Protein AF-A0AA96TD06-F1 (afdb_monomer)

Structure (mmCIF, N/CA/C/O backbone):
data_AF-A0AA96TD06-F1
#
_entry.id   AF-A0AA96TD06-F1
#
loop_
_atom_site.group_PDB
_atom_site.id
_atom_site.type_symbol
_atom_site.label_atom_id
_atom_site.label_alt_id
_atom_site.label_comp_id
_atom_site.label_asym_id
_atom_site.label_entity_id
_atom_site.label_seq_id
_atom_site.pdbx_PDB_ins_code
_atom_site.Cartn_x
_atom_site.Cartn_y
_atom_site.Cartn_z
_atom_site.occupancy
_atom_site.B_iso_or_equiv
_atom_site.auth_seq_id
_atom_site.auth_comp_id
_atom_site.auth_asym_id
_atom_site.auth_atom_id
_atom_site.pdbx_PDB_model_num
ATOM 1 N N . MET A 1 1 ? 13.081 13.514 3.507 1.00 51.91 1 MET A N 1
ATOM 2 C CA . MET A 1 1 ? 11.650 13.630 3.183 1.00 51.91 1 MET A CA 1
ATOM 3 C C . MET A 1 1 ? 11.183 15.013 3.572 1.00 51.91 1 MET A C 1
ATOM 5 O O . MET A 1 1 ? 11.221 15.357 4.748 1.00 51.91 1 MET A O 1
ATOM 9 N N . THR A 1 2 ? 10.809 15.825 2.591 1.00 60.75 2 THR A N 1
ATOM 10 C CA . THR A 1 2 ? 9.948 16.988 2.837 1.00 60.75 2 THR A CA 1
ATOM 11 C C . THR A 1 2 ? 8.539 16.473 3.170 1.00 60.75 2 THR A C 1
ATOM 13 O O . THR A 1 2 ? 8.211 15.335 2.828 1.00 60.75 2 THR A O 1
ATOM 16 N N . GLY A 1 3 ? 7.694 17.267 3.839 1.00 67.38 3 GLY A N 1
ATOM 17 C CA . GLY A 1 3 ? 6.306 16.858 4.131 1.00 67.38 3 GLY A CA 1
ATOM 18 C C . GLY A 1 3 ? 5.507 16.470 2.875 1.00 67.38 3 GLY A C 1
ATOM 19 O O . GLY A 1 3 ? 4.632 15.612 2.938 1.00 67.38 3 GLY A O 1
ATOM 20 N N . ASP A 1 4 ? 5.888 17.032 1.728 1.00 85.69 4 ASP A N 1
ATOM 21 C CA . ASP A 1 4 ? 5.327 16.742 0.409 1.00 85.69 4 ASP A CA 1
ATOM 22 C C . ASP A 1 4 ? 5.629 15.306 -0.075 1.00 85.69 4 ASP A C 1
ATOM 24 O O . ASP A 1 4 ? 4.739 14.597 -0.542 1.00 85.69 4 ASP A O 1
ATOM 28 N N . GLU A 1 5 ? 6.854 14.801 0.125 1.00 87.62 5 GLU A N 1
ATOM 29 C CA . GLU A 1 5 ? 7.222 13.431 -0.271 1.00 87.62 5 GLU A CA 1
ATOM 30 C C . GLU A 1 5 ? 6.500 12.369 0.575 1.00 87.62 5 GLU A C 1
ATOM 32 O O . GLU A 1 5 ? 6.024 11.365 0.046 1.00 87.62 5 GLU A O 1
ATOM 37 N N . ALA A 1 6 ? 6.381 12.596 1.888 1.00 88.38 6 ALA A N 1
ATOM 38 C CA . ALA A 1 6 ? 5.691 11.667 2.782 1.00 88.38 6 ALA A CA 1
ATOM 39 C C . ALA A 1 6 ? 4.202 11.533 2.417 1.00 88.38 6 ALA A C 1
ATOM 41 O O . ALA A 1 6 ? 3.681 10.419 2.352 1.00 88.38 6 ALA A O 1
ATOM 42 N N . ALA A 1 7 ? 3.534 12.650 2.108 1.00 92.50 7 ALA A N 1
ATOM 43 C CA . ALA A 1 7 ? 2.143 12.647 1.663 1.00 92.50 7 ALA A CA 1
ATOM 44 C C . ALA A 1 7 ? 1.959 11.883 0.339 1.00 92.50 7 ALA A C 1
ATOM 46 O O . ALA A 1 7 ? 1.024 11.086 0.213 1.00 92.50 7 ALA A O 1
ATOM 47 N N . ARG A 1 8 ? 2.880 12.055 -0.623 1.00 95.25 8 ARG A N 1
ATOM 48 C CA . ARG A 1 8 ? 2.886 11.291 -1.883 1.00 95.25 8 ARG A CA 1
ATOM 49 C C . ARG A 1 8 ? 3.023 9.787 -1.626 1.00 95.25 8 ARG A C 1
ATOM 51 O O . ARG A 1 8 ? 2.250 9.005 -2.175 1.00 95.25 8 ARG A O 1
ATOM 58 N N . ILE A 1 9 ? 3.942 9.376 -0.748 1.00 94.81 9 ILE A N 1
ATOM 59 C CA . ILE A 1 9 ? 4.152 7.961 -0.395 1.00 94.81 9 ILE A CA 1
ATOM 60 C C . ILE A 1 9 ? 2.901 7.348 0.242 1.00 94.81 9 ILE A C 1
ATOM 62 O O . ILE A 1 9 ? 2.466 6.281 -0.188 1.00 94.81 9 ILE A O 1
AT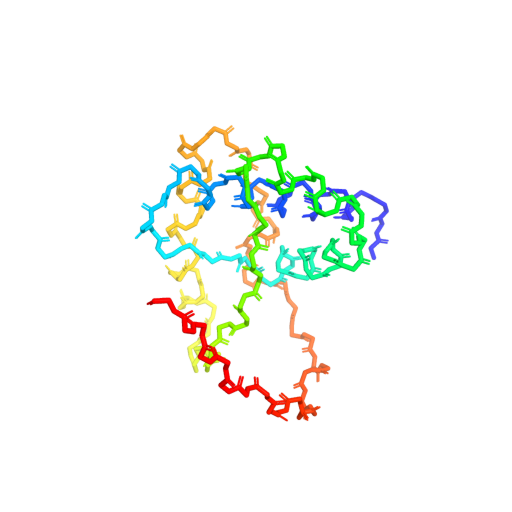OM 66 N N . VAL A 1 10 ? 2.294 8.022 1.225 1.00 94.44 10 VAL A N 1
ATOM 67 C CA . VAL A 1 10 ? 1.066 7.536 1.881 1.00 94.44 10 VAL A CA 1
ATOM 68 C C . VAL A 1 10 ? -0.080 7.419 0.877 1.00 94.44 10 VAL A C 1
ATOM 70 O O . VAL A 1 10 ? -0.781 6.408 0.860 1.00 94.44 10 VAL A O 1
ATOM 73 N N . THR A 1 11 ? -0.230 8.409 -0.006 1.00 96.25 11 THR A N 1
ATOM 74 C CA . THR A 1 11 ? -1.251 8.395 -1.065 1.00 96.25 11 THR A CA 1
ATOM 75 C C . THR A 1 11 ? -1.092 7.174 -1.969 1.00 96.25 11 THR A C 1
ATOM 77 O O . THR A 1 11 ? -2.055 6.443 -2.202 1.00 96.25 11 THR A O 1
ATOM 80 N N . GLN A 1 12 ? 0.131 6.903 -2.433 1.00 97.19 12 GLN A N 1
ATOM 81 C CA . GLN A 1 12 ? 0.405 5.748 -3.287 1.00 97.19 12 GLN A CA 1
ATOM 82 C C . GLN A 1 12 ? 0.237 4.412 -2.539 1.00 97.19 12 GLN A C 1
ATOM 84 O O . GLN A 1 12 ? -0.244 3.451 -3.135 1.00 97.19 12 GLN A O 1
ATOM 89 N N . ALA A 1 13 ? 0.563 4.341 -1.242 1.00 96.50 13 ALA A N 1
ATOM 90 C CA . ALA A 1 13 ? 0.375 3.136 -0.426 1.00 96.50 13 ALA A CA 1
ATOM 91 C C . ALA A 1 13 ? -1.106 2.789 -0.237 1.00 96.50 13 ALA A C 1
ATOM 93 O O . ALA A 1 13 ? -1.509 1.645 -0.440 1.00 96.50 13 ALA A O 1
ATOM 94 N N . VAL A 1 14 ? -1.939 3.780 0.082 1.00 96.38 14 VAL A N 1
ATOM 95 C CA . VAL A 1 14 ? -3.385 3.577 0.222 1.00 96.38 14 VAL A CA 1
ATOM 96 C C . VAL A 1 14 ? -4.026 3.189 -1.117 1.00 96.38 14 VAL A C 1
ATOM 98 O O . VAL A 1 14 ? -4.837 2.261 -1.157 1.00 96.38 14 VAL A O 1
ATOM 101 N N . ALA A 1 15 ? -3.627 3.835 -2.219 1.00 97.19 15 ALA A N 1
ATOM 102 C CA . ALA A 1 15 ? -4.092 3.482 -3.562 1.00 97.19 15 ALA A CA 1
ATOM 103 C C . ALA A 1 15 ? -3.691 2.050 -3.955 1.00 97.19 15 ALA A C 1
ATOM 105 O O . ALA A 1 15 ? -4.508 1.298 -4.494 1.00 97.19 15 ALA A O 1
ATOM 106 N N . PHE A 1 16 ? -2.462 1.639 -3.633 1.00 97.00 16 PHE A N 1
ATOM 107 C CA . PHE A 1 16 ? -2.000 0.268 -3.831 1.00 97.00 16 PHE A CA 1
ATOM 108 C C . PHE A 1 16 ? -2.866 -0.738 -3.058 1.00 97.00 16 PHE A C 1
ATOM 110 O O . PHE A 1 16 ? -3.367 -1.688 -3.656 1.00 97.00 16 PHE A O 1
ATOM 117 N N . LEU A 1 17 ? -3.123 -0.503 -1.766 1.00 96.44 17 LEU A N 1
ATOM 118 C CA . LEU A 1 17 ? -3.934 -1.410 -0.944 1.00 96.44 17 LEU A CA 1
ATOM 119 C C . LEU A 1 17 ? -5.366 -1.540 -1.458 1.00 96.44 17 LEU A C 1
ATOM 121 O O . LEU A 1 17 ? -5.882 -2.652 -1.564 1.00 96.44 17 LEU A O 1
ATOM 125 N N . LYS A 1 18 ? -5.990 -0.422 -1.841 1.00 96.62 18 LYS A N 1
ATOM 126 C CA . LYS A 1 18 ? -7.321 -0.441 -2.455 1.00 96.62 18 LYS A CA 1
ATOM 127 C C . LYS A 1 18 ? -7.322 -1.223 -3.770 1.00 96.62 18 LYS A C 1
ATOM 129 O O . LYS A 1 18 ? -8.239 -1.997 -4.016 1.00 96.62 18 LYS A O 1
ATOM 134 N N . THR A 1 19 ? -6.274 -1.078 -4.578 1.00 96.00 19 THR A N 1
ATOM 135 C CA . THR A 1 19 ? -6.120 -1.831 -5.830 1.00 96.00 19 THR A CA 1
ATOM 136 C C . THR A 1 19 ? -5.995 -3.335 -5.566 1.00 96.00 19 THR A C 1
ATOM 138 O O . THR A 1 19 ? -6.639 -4.122 -6.249 1.00 96.00 19 THR A O 1
ATOM 141 N N . CYS A 1 20 ? -5.241 -3.762 -4.551 1.00 94.38 20 CYS A N 1
ATOM 142 C CA . CYS A 1 20 ? -5.170 -5.179 -4.175 1.00 94.38 20 CYS A CA 1
ATOM 143 C C . CYS A 1 20 ? -6.538 -5.756 -3.784 1.00 94.38 20 CYS A C 1
ATOM 145 O O . CYS A 1 20 ? -6.838 -6.899 -4.119 1.00 94.38 20 CYS A O 1
ATOM 147 N N . VAL A 1 21 ? -7.369 -4.962 -3.104 1.00 94.31 21 VAL A N 1
ATOM 148 C CA . VAL A 1 21 ? -8.739 -5.347 -2.728 1.00 94.31 21 VAL A CA 1
ATOM 149 C C . VAL A 1 21 ? -9.655 -5.438 -3.950 1.00 94.31 21 VAL A C 1
ATOM 151 O O . VAL A 1 21 ? -10.441 -6.375 -4.053 1.00 94.31 21 VAL A O 1
ATOM 154 N N . ASP A 1 22 ? -9.542 -4.496 -4.888 1.00 92.25 22 ASP A N 1
ATOM 155 C CA . ASP A 1 22 ? -10.399 -4.435 -6.081 1.00 92.25 22 ASP A CA 1
ATOM 156 C C . ASP A 1 22 ? -10.078 -5.508 -7.126 1.00 92.25 22 ASP A C 1
ATOM 158 O O . ASP A 1 22 ? -10.917 -5.833 -7.966 1.00 92.25 22 ASP A O 1
ATOM 162 N N . HIS A 1 23 ? -8.869 -6.066 -7.077 1.00 89.38 23 HIS A N 1
ATOM 163 C CA . HIS A 1 23 ? -8.371 -7.041 -8.044 1.00 89.38 23 HIS A CA 1
ATOM 164 C C . HIS A 1 23 ? -7.978 -8.364 -7.364 1.00 89.38 23 HIS A C 1
ATOM 166 O O . HIS A 1 23 ? -6.819 -8.788 -7.471 1.00 89.38 23 HIS A O 1
ATOM 172 N N . PRO A 1 24 ? -8.916 -9.050 -6.674 1.00 85.94 24 PRO A N 1
ATOM 173 C CA . PRO A 1 24 ? -8.608 -10.290 -5.975 1.00 85.94 24 PRO A CA 1
ATOM 174 C C . PRO A 1 24 ? -8.114 -11.350 -6.970 1.00 85.94 24 PRO A C 1
ATOM 176 O O . PRO A 1 24 ? -8.718 -11.578 -8.018 1.00 85.94 24 PRO A O 1
ATOM 179 N N . GLY A 1 25 ? -6.988 -11.992 -6.653 1.00 79.94 25 GLY A N 1
ATOM 180 C CA . GLY A 1 25 ? -6.354 -13.009 -7.502 1.00 79.94 25 GLY A CA 1
ATOM 181 C C . GLY A 1 25 ? -5.250 -12.490 -8.430 1.00 79.94 25 GLY A C 1
ATOM 182 O O . GLY A 1 25 ? -4.535 -13.300 -9.020 1.00 79.94 25 GLY A O 1
ATOM 183 N N . GLN A 1 26 ? -5.046 -11.172 -8.535 1.00 84.12 26 GLN A N 1
ATOM 184 C CA . GLN A 1 26 ? -3.840 -10.635 -9.167 1.00 84.12 26 GLN A CA 1
ATOM 185 C C . GLN A 1 26 ? -2.683 -10.595 -8.165 1.00 84.12 26 GLN A C 1
ATOM 187 O O . GLN A 1 26 ? -2.828 -10.123 -7.040 1.00 84.12 26 GLN A O 1
ATOM 192 N N . HIS A 1 27 ? -1.505 -11.059 -8.586 1.00 81.62 27 HIS A N 1
ATOM 193 C CA . HIS A 1 27 ? -0.287 -10.942 -7.787 1.00 81.62 27 HIS A CA 1
AT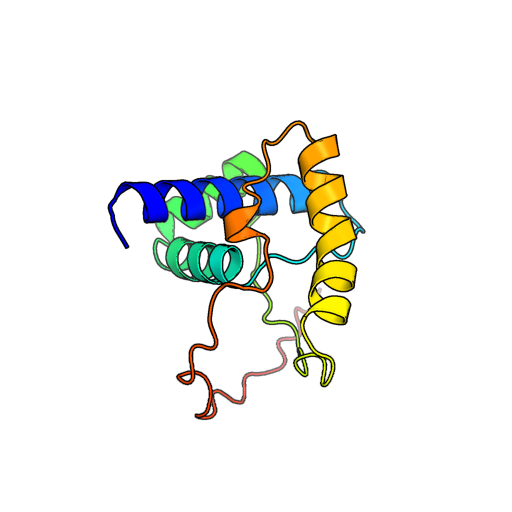OM 194 C C . HIS A 1 27 ? 0.310 -9.540 -7.969 1.00 81.62 27 HIS A C 1
ATOM 196 O O . HIS A 1 27 ? 1.165 -9.315 -8.829 1.00 81.62 27 HIS A O 1
ATOM 202 N N . LEU A 1 28 ? -0.210 -8.584 -7.198 1.00 88.62 28 LEU A N 1
ATOM 203 C CA . LEU A 1 28 ? 0.229 -7.191 -7.208 1.00 88.62 28 LEU A CA 1
ATOM 204 C C . LEU A 1 28 ? 1.275 -6.943 -6.128 1.00 88.62 28 LEU A C 1
ATOM 206 O O . LEU A 1 28 ? 1.258 -7.544 -5.057 1.00 88.62 28 LEU A O 1
ATOM 210 N N . ARG A 1 29 ? 2.200 -6.034 -6.424 1.00 89.06 29 ARG A N 1
ATOM 211 C CA . ARG A 1 29 ? 3.351 -5.736 -5.573 1.00 89.06 29 ARG A CA 1
ATOM 212 C C . ARG A 1 29 ? 3.657 -4.244 -5.543 1.00 89.06 29 ARG A C 1
AT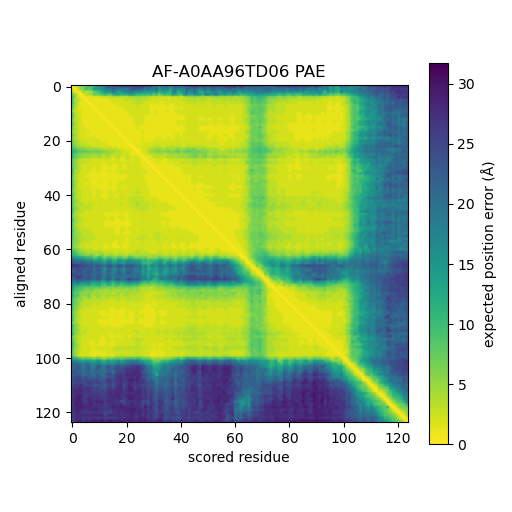OM 214 O O . ARG A 1 29 ? 3.655 -3.629 -6.615 1.00 89.06 29 ARG A O 1
ATOM 221 N N . PRO A 1 30 ? 3.965 -3.669 -4.373 1.00 91.12 30 PRO A N 1
ATOM 222 C CA . PRO A 1 30 ? 4.338 -2.268 -4.275 1.00 91.12 30 PRO A CA 1
ATOM 223 C C . PRO A 1 30 ? 5.776 -2.043 -4.761 1.00 91.12 30 PRO A C 1
ATOM 225 O O . PRO A 1 30 ? 6.612 -2.951 -4.746 1.00 91.12 30 PRO A O 1
ATOM 228 N N . SER A 1 31 ? 6.091 -0.809 -5.156 1.00 89.50 31 SER A N 1
ATOM 229 C CA . SER A 1 31 ? 7.486 -0.372 -5.249 1.00 89.50 31 SER A CA 1
ATOM 230 C C . SER A 1 31 ? 8.108 -0.259 -3.852 1.00 89.50 31 SER A C 1
ATOM 232 O O . SER A 1 31 ? 7.401 -0.198 -2.846 1.00 89.50 31 SER A O 1
ATOM 234 N N . ARG A 1 32 ? 9.438 -0.140 -3.769 1.00 85.88 32 ARG A N 1
ATOM 235 C CA . ARG A 1 32 ? 10.142 -0.022 -2.483 1.00 85.88 32 ARG A CA 1
ATOM 236 C C . ARG A 1 32 ? 9.654 1.151 -1.624 1.00 85.88 32 ARG A C 1
ATOM 238 O O . ARG A 1 32 ? 9.412 0.972 -0.436 1.00 85.88 32 ARG A O 1
ATOM 245 N N . LYS A 1 33 ? 9.542 2.359 -2.191 1.00 89.50 33 LYS A N 1
ATOM 246 C CA . LYS A 1 33 ? 9.105 3.546 -1.429 1.00 89.50 33 LYS A CA 1
ATOM 247 C C . LYS A 1 33 ? 7.667 3.386 -0.926 1.00 89.50 33 LYS A C 1
ATOM 249 O O . LYS A 1 33 ? 7.378 3.753 0.209 1.00 89.50 33 LYS A O 1
ATOM 254 N N . VAL A 1 34 ? 6.790 2.819 -1.753 1.00 92.62 34 VAL A N 1
ATOM 255 C CA . VAL A 1 34 ? 5.383 2.579 -1.406 1.00 92.62 34 VAL A CA 1
ATOM 256 C C . VAL A 1 34 ? 5.262 1.508 -0.322 1.00 92.62 34 VAL A C 1
ATOM 258 O O . VAL A 1 34 ? 4.511 1.691 0.632 1.00 92.62 34 VAL A O 1
ATOM 261 N N . ASP A 1 35 ? 6.058 0.443 -0.414 1.00 91.31 35 ASP A N 1
ATOM 262 C CA . ASP A 1 35 ? 6.134 -0.610 0.598 1.00 91.31 35 ASP A CA 1
ATOM 263 C C . ASP A 1 35 ? 6.603 -0.064 1.951 1.00 91.31 35 ASP A C 1
ATOM 265 O O . ASP A 1 35 ? 5.987 -0.347 2.972 1.00 91.31 35 ASP A O 1
ATOM 269 N N . LEU A 1 36 ? 7.627 0.799 1.974 1.00 89.25 36 LEU A N 1
ATOM 270 C CA . LEU A 1 36 ? 8.059 1.484 3.201 1.00 89.25 36 LEU A CA 1
ATOM 271 C C . LEU A 1 36 ? 6.943 2.353 3.803 1.00 89.25 36 LEU A C 1
ATOM 273 O O . LEU A 1 36 ? 6.776 2.389 5.021 1.00 89.25 36 LEU A O 1
ATOM 277 N N . GLY A 1 37 ? 6.161 3.025 2.955 1.00 91.56 37 GLY A N 1
ATOM 278 C CA . GLY A 1 37 ? 4.967 3.754 3.380 1.00 91.56 37 GLY A CA 1
ATOM 279 C C . GLY A 1 37 ? 3.930 2.845 4.033 1.00 91.56 37 GLY A C 1
ATOM 280 O O . GLY A 1 37 ? 3.404 3.173 5.095 1.00 91.56 37 GLY A O 1
ATOM 281 N N . TRP A 1 38 ? 3.677 1.678 3.439 1.00 94.88 38 TRP A N 1
ATOM 282 C CA . TRP A 1 38 ? 2.753 0.692 3.994 1.00 94.88 38 TRP A CA 1
ATOM 283 C C . TRP A 1 38 ? 3.258 0.115 5.323 1.00 94.88 38 TRP A C 1
ATOM 285 O O . TRP A 1 38 ? 2.498 0.084 6.290 1.00 94.88 38 TRP A O 1
ATOM 295 N N . HIS A 1 39 ? 4.546 -0.226 5.428 1.00 93.38 39 HIS A N 1
ATOM 296 C CA . HIS A 1 39 ? 5.165 -0.648 6.689 1.00 93.38 39 HIS A CA 1
ATOM 297 C C . HIS A 1 39 ? 4.945 0.388 7.793 1.00 93.38 39 HIS A C 1
ATOM 299 O O . HIS A 1 39 ? 4.505 0.049 8.890 1.00 93.38 39 HIS A O 1
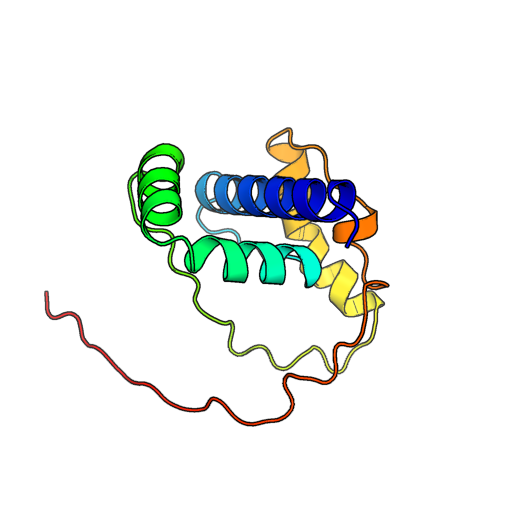ATOM 305 N N . GLN A 1 40 ? 5.201 1.665 7.497 1.00 93.75 40 GLN A N 1
ATOM 306 C CA . GLN A 1 40 ? 4.993 2.735 8.467 1.00 93.75 40 GLN A CA 1
ATOM 307 C C . GLN A 1 40 ? 3.511 2.923 8.817 1.00 93.75 40 GLN A C 1
ATOM 309 O O . GLN A 1 40 ? 3.192 3.259 9.958 1.00 93.75 40 GLN A O 1
ATOM 314 N N . PHE A 1 41 ? 2.602 2.700 7.864 1.00 94.88 41 PHE A N 1
ATOM 315 C CA . PHE A 1 41 ? 1.167 2.799 8.106 1.00 94.88 41 PHE A CA 1
ATOM 316 C C . PHE A 1 41 ? 0.666 1.696 9.047 1.00 94.88 41 PHE A C 1
ATOM 318 O O . PHE A 1 41 ? -0.065 2.005 9.983 1.00 94.88 41 PHE A O 1
ATOM 325 N N . ILE A 1 42 ? 1.135 0.453 8.886 1.00 95.25 42 ILE A N 1
ATOM 326 C CA . ILE A 1 42 ? 0.786 -0.680 9.767 1.00 95.25 42 ILE A CA 1
ATOM 327 C C . ILE A 1 42 ? 1.110 -0.382 11.239 1.00 95.25 42 ILE A C 1
ATOM 329 O O . ILE A 1 42 ? 0.376 -0.808 12.129 1.00 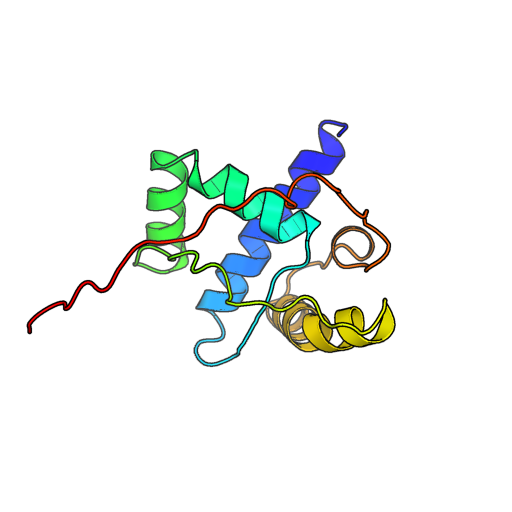95.25 42 ILE A O 1
ATOM 333 N N . LEU A 1 43 ? 2.182 0.374 11.508 1.00 95.25 43 LEU A N 1
ATOM 334 C CA . LEU A 1 43 ? 2.579 0.747 12.870 1.00 95.25 43 LEU A CA 1
ATOM 335 C C . LEU A 1 43 ? 1.572 1.682 13.563 1.00 95.25 43 LEU A C 1
ATOM 337 O O . LEU A 1 43 ? 1.516 1.707 14.791 1.00 95.25 43 LEU A O 1
ATOM 341 N N . ASN A 1 44 ? 0.745 2.408 12.806 1.00 96.25 44 ASN A N 1
ATOM 342 C CA . ASN A 1 44 ? -0.392 3.161 13.339 1.00 96.25 44 ASN A CA 1
ATOM 343 C C . ASN A 1 44 ? -1.610 2.234 13.409 1.00 96.25 44 ASN A C 1
ATOM 345 O O . ASN A 1 44 ? -2.550 2.337 12.624 1.00 96.25 44 ASN A O 1
ATOM 349 N N . THR A 1 45 ? -1.554 1.270 14.326 1.00 95.88 45 THR A N 1
ATOM 350 C CA . THR A 1 45 ? -2.409 0.072 14.312 1.00 95.88 45 THR A CA 1
ATOM 351 C C . THR A 1 45 ? -3.910 0.361 14.373 1.00 95.88 45 THR A C 1
ATOM 353 O O . THR A 1 45 ? -4.678 -0.345 13.723 1.00 95.88 45 THR A O 1
ATOM 356 N N . VAL A 1 46 ? -4.333 1.398 15.106 1.00 98.06 46 VAL A N 1
ATOM 357 C CA . VAL A 1 46 ? -5.744 1.823 15.170 1.00 98.06 46 VAL A CA 1
ATOM 358 C C . VAL A 1 46 ? -6.208 2.326 13.802 1.00 98.06 46 VAL A C 1
ATOM 360 O O . VAL A 1 46 ? -7.138 1.762 13.226 1.00 98.06 46 VAL A O 1
ATOM 363 N N . ASP A 1 47 ? -5.507 3.311 13.237 1.00 97.44 47 ASP A N 1
ATOM 364 C CA . ASP A 1 47 ? -5.847 3.896 11.936 1.00 97.44 47 ASP A CA 1
ATOM 365 C C . ASP A 1 47 ? -5.778 2.859 10.809 1.00 97.44 47 ASP A C 1
ATOM 367 O O . ASP A 1 47 ? -6.613 2.857 9.900 1.00 97.44 47 ASP A O 1
ATOM 371 N N . TYR A 1 48 ? -4.800 1.952 10.878 1.00 97.69 48 TYR A N 1
ATOM 372 C CA . TYR A 1 48 ? -4.634 0.880 9.908 1.00 97.69 48 TYR A CA 1
ATOM 373 C C . TYR A 1 48 ? -5.783 -0.132 9.965 1.00 97.69 48 TYR A C 1
ATOM 375 O O . TYR A 1 48 ? -6.332 -0.493 8.922 1.00 97.69 48 TYR A O 1
ATOM 383 N N . ALA A 1 49 ? -6.190 -0.562 11.163 1.00 98.00 49 ALA A N 1
ATOM 384 C CA . ALA A 1 49 ? -7.313 -1.481 11.329 1.00 98.00 49 ALA A CA 1
ATOM 385 C C . ALA A 1 49 ? -8.625 -0.858 10.830 1.00 98.00 49 ALA A C 1
ATOM 387 O O . ALA A 1 49 ? -9.375 -1.500 10.089 1.00 98.00 49 ALA A O 1
ATOM 388 N N . GLU A 1 50 ? -8.877 0.411 11.160 1.00 98.31 50 GLU A N 1
ATOM 389 C CA . GLU A 1 50 ? -10.050 1.122 10.657 1.00 98.31 50 GLU A CA 1
ATOM 390 C C . GLU A 1 50 ? -10.022 1.290 9.136 1.00 98.31 50 GLU A C 1
ATOM 392 O O . GLU A 1 50 ? -11.037 1.090 8.467 1.00 98.31 50 GLU A O 1
ATOM 397 N N . PHE A 1 51 ? -8.869 1.649 8.569 1.00 97.56 51 PHE A N 1
ATOM 398 C CA . PHE A 1 51 ? -8.689 1.735 7.125 1.00 97.56 51 PHE A CA 1
ATOM 399 C C . PHE A 1 51 ? -9.019 0.407 6.443 1.00 97.56 51 PHE A C 1
ATOM 401 O O . PHE A 1 51 ? -9.820 0.393 5.508 1.00 97.56 51 PHE A O 1
ATOM 408 N N . CYS A 1 52 ? -8.459 -0.697 6.940 1.00 97.56 52 CYS A N 1
ATOM 409 C CA . CYS A 1 52 ? -8.705 -2.029 6.402 1.00 97.56 52 CYS A CA 1
ATOM 410 C C . CYS A 1 52 ? -10.198 -2.380 6.447 1.00 97.56 52 CYS A C 1
ATOM 412 O O . CYS A 1 52 ? -10.763 -2.808 5.442 1.00 97.56 52 CYS A O 1
ATOM 414 N N . GLN A 1 53 ? -10.872 -2.108 7.568 1.00 98.12 53 GLN A N 1
ATOM 415 C CA . GLN A 1 53 ? -12.306 -2.357 7.684 1.00 98.12 53 GLN A CA 1
ATOM 416 C C . GLN A 1 53 ? -13.126 -1.510 6.701 1.00 98.12 53 GLN A C 1
ATOM 418 O O . GLN A 1 53 ? -14.060 -2.024 6.089 1.00 98.12 53 GLN A O 1
ATOM 423 N N . ARG A 1 54 ? -12.783 -0.228 6.522 1.00 97.62 54 ARG A N 1
ATOM 424 C CA . ARG A 1 54 ? -13.487 0.671 5.592 1.00 97.62 54 ARG A CA 1
ATOM 425 C C . ARG A 1 54 ? -13.282 0.287 4.128 1.00 97.62 54 ARG A C 1
ATOM 427 O O . ARG A 1 54 ? -14.199 0.443 3.330 1.00 97.62 54 ARG A O 1
ATOM 434 N N . VAL A 1 55 ? -12.077 -0.150 3.771 1.00 95.31 55 VAL A N 1
ATOM 435 C CA . VAL A 1 55 ? -11.680 -0.387 2.378 1.00 95.31 55 VAL A CA 1
ATOM 436 C C . VAL A 1 55 ? -11.944 -1.817 1.923 1.00 95.31 55 VAL A C 1
ATOM 438 O O . VAL A 1 55 ? -12.421 -2.009 0.809 1.00 95.31 55 VAL A O 1
ATOM 441 N N . ALA A 1 56 ? -11.635 -2.801 2.763 1.00 93.44 56 ALA A N 1
ATOM 442 C CA . ALA A 1 56 ? -11.697 -4.220 2.422 1.00 93.44 56 ALA A CA 1
ATOM 443 C C . ALA A 1 56 ? -12.811 -4.971 3.163 1.00 93.44 56 ALA A C 1
ATOM 445 O O . ALA A 1 56 ? -13.269 -6.012 2.703 1.00 93.44 56 ALA A O 1
ATOM 446 N N . GLY A 1 57 ? -13.246 -4.465 4.320 1.00 95.88 57 GLY A N 1
ATOM 447 C CA . GLY A 1 57 ? -14.140 -5.194 5.222 1.00 95.88 57 GLY A CA 1
ATOM 448 C C . GLY A 1 57 ? -13.437 -6.261 6.073 1.00 95.88 57 GLY A C 1
ATOM 449 O O . GLY A 1 57 ? -14.106 -6.948 6.840 1.00 95.88 57 GLY A O 1
ATOM 450 N N . TYR A 1 58 ? -12.113 -6.391 5.950 1.00 94.75 58 TYR A N 1
ATOM 451 C CA . TYR A 1 58 ? -11.251 -7.310 6.698 1.00 94.75 58 TYR A CA 1
ATOM 452 C C . TYR A 1 58 ? -9.847 -6.710 6.858 1.00 94.75 58 TYR A C 1
ATOM 454 O O . TYR A 1 58 ? -9.478 -5.784 6.135 1.00 94.75 58 TYR A O 1
ATOM 462 N N . PHE A 1 59 ? -9.049 -7.231 7.795 1.00 95.44 59 PHE A N 1
ATOM 463 C CA . PHE A 1 59 ? -7.671 -6.778 8.004 1.00 95.44 59 PHE A CA 1
ATOM 464 C C . PHE A 1 59 ? -6.773 -7.185 6.826 1.00 95.44 59 PHE A C 1
ATOM 466 O O . PHE A 1 59 ? -6.669 -8.366 6.498 1.00 95.44 59 PHE A O 1
ATOM 473 N N . ILE A 1 60 ? -6.106 -6.220 6.186 1.00 93.75 60 ILE A N 1
ATOM 474 C CA . ILE A 1 60 ? -5.164 -6.507 5.100 1.00 93.75 60 ILE A CA 1
ATOM 475 C C . ILE A 1 60 ? -3.831 -6.904 5.734 1.00 93.75 60 ILE A C 1
ATOM 477 O O . ILE A 1 60 ? -3.112 -6.068 6.285 1.00 93.75 60 ILE A O 1
ATOM 481 N N . HIS A 1 61 ? -3.494 -8.186 5.672 1.00 90.62 61 HIS A N 1
ATOM 482 C CA . HIS A 1 61 ? -2.219 -8.673 6.181 1.00 90.62 61 HIS A CA 1
ATOM 483 C C . HIS A 1 61 ? -1.082 -8.312 5.221 1.00 90.62 61 HIS A C 1
ATOM 485 O O . HIS A 1 61 ? -1.162 -8.572 4.020 1.00 90.62 61 HIS A O 1
ATOM 491 N N . HIS A 1 62 ? -0.010 -7.733 5.761 1.00 84.50 62 HIS A N 1
ATOM 492 C CA . HIS A 1 62 ? 1.270 -7.682 5.063 1.00 84.50 62 HIS A CA 1
ATOM 493 C C . HIS A 1 62 ? 2.000 -8.987 5.339 1.00 84.50 62 HIS A C 1
ATOM 495 O O . HIS A 1 62 ? 2.277 -9.318 6.492 1.00 84.50 62 HIS A O 1
ATOM 501 N N . VAL A 1 63 ? 2.257 -9.740 4.278 1.00 80.06 63 VAL A N 1
ATOM 502 C CA . VAL A 1 63 ? 3.123 -10.912 4.324 1.00 80.06 63 VAL A CA 1
ATOM 503 C C . VAL A 1 63 ? 4.380 -10.514 3.568 1.00 80.06 63 VAL A C 1
ATOM 505 O O . VAL A 1 63 ? 4.291 -10.296 2.355 1.00 80.06 63 VAL A O 1
ATOM 508 N N . PRO A 1 64 ? 5.532 -10.370 4.251 1.00 69.50 64 PRO A N 1
ATOM 509 C CA . PRO A 1 64 ? 6.792 -10.152 3.573 1.00 69.50 64 PRO A CA 1
ATOM 510 C C . PRO A 1 64 ? 6.987 -11.290 2.589 1.00 69.50 64 PRO A C 1
ATOM 512 O O . PRO A 1 64 ? 7.016 -12.462 2.959 1.00 69.50 64 PRO A O 1
ATOM 515 N N . ASP A 1 65 ? 7.056 -10.932 1.319 1.00 59.09 65 ASP A N 1
ATOM 516 C CA . ASP A 1 65 ? 7.331 -11.894 0.276 1.00 59.09 65 ASP A CA 1
ATOM 517 C C . ASP A 1 65 ? 8.699 -12.537 0.571 1.00 59.09 65 ASP A C 1
ATOM 519 O O . ASP A 1 65 ? 9.608 -11.840 1.037 1.00 59.09 65 ASP A O 1
ATOM 523 N N . GLU A 1 66 ? 8.889 -13.833 0.291 1.00 49.09 66 GLU A N 1
ATOM 524 C CA . GLU A 1 66 ? 10.193 -14.528 0.413 1.00 49.09 66 GLU A CA 1
ATOM 525 C C . GLU A 1 66 ? 11.210 -14.026 -0.631 1.00 49.09 66 GLU A C 1
ATOM 527 O O . GLU A 1 66 ? 12.033 -14.769 -1.166 1.00 49.09 66 GLU A O 1
ATOM 532 N N . PHE A 1 67 ? 11.121 -12.751 -0.990 1.00 47.47 67 PHE A N 1
ATOM 533 C CA . PHE A 1 67 ? 11.721 -12.163 -2.150 1.00 47.47 67 PHE A CA 1
ATOM 534 C C . PHE A 1 67 ? 13.232 -12.202 -2.000 1.00 47.47 67 PHE A C 1
ATOM 536 O O . PHE A 1 67 ? 13.881 -11.298 -1.469 1.00 47.47 67 PHE A O 1
ATOM 543 N N . THR A 1 68 ? 13.816 -13.243 -2.585 1.00 44.59 68 THR A N 1
ATOM 544 C CA . THR A 1 68 ? 15.076 -13.100 -3.281 1.00 44.59 68 THR A CA 1
ATOM 545 C C . THR A 1 68 ? 14.902 -11.892 -4.182 1.00 44.59 68 THR A C 1
ATOM 547 O O . THR A 1 68 ? 14.202 -11.977 -5.194 1.00 44.59 68 THR A O 1
ATOM 550 N N . SER A 1 69 ? 15.496 -10.759 -3.793 1.00 44.41 69 SER A N 1
ATOM 551 C CA . SER A 1 69 ? 15.646 -9.621 -4.692 1.00 44.41 69 SER A CA 1
ATOM 552 C C . SER A 1 69 ? 16.049 -10.196 -6.047 1.00 44.41 69 SER A C 1
ATOM 554 O O . SER A 1 69 ? 16.932 -11.070 -6.067 1.00 44.41 69 SER A O 1
ATOM 556 N N . PRO A 1 70 ? 15.413 -9.792 -7.163 1.00 46.53 70 PRO A N 1
ATOM 557 C CA . PRO A 1 70 ? 15.833 -10.257 -8.461 1.00 46.53 70 PRO A CA 1
ATOM 558 C C . PRO A 1 70 ? 17.334 -10.018 -8.487 1.00 46.53 70 PRO A C 1
ATOM 560 O O . PRO A 1 70 ? 17.798 -8.915 -8.202 1.00 46.53 70 PRO A O 1
ATOM 563 N N . ARG A 1 71 ? 18.118 -11.057 -8.779 1.00 50.94 71 ARG A N 1
ATOM 564 C CA . ARG A 1 71 ? 19.541 -10.843 -9.069 1.00 50.94 71 ARG A CA 1
ATOM 565 C C . ARG A 1 71 ? 19.713 -9.963 -10.324 1.00 50.94 71 ARG A C 1
ATOM 567 O O . ARG A 1 71 ? 20.838 -9.634 -10.675 1.00 50.94 71 ARG A O 1
ATOM 574 N N . GLY A 1 72 ? 18.607 -9.631 -11.004 1.00 52.00 72 GLY A N 1
ATOM 575 C CA . GLY A 1 72 ? 18.495 -8.707 -12.124 1.00 52.00 72 GLY A CA 1
ATOM 576 C C . GLY A 1 72 ? 18.322 -7.253 -11.685 1.00 52.00 72 GLY A C 1
ATOM 577 O O . GLY A 1 72 ? 17.791 -6.956 -10.616 1.00 52.00 72 GLY A O 1
ATOM 578 N N . GLY A 1 73 ? 18.831 -6.353 -12.520 1.00 64.12 73 GLY A N 1
ATOM 579 C CA . GLY A 1 73 ? 18.883 -4.922 -12.263 1.00 64.12 73 GLY A CA 1
ATOM 580 C C . GLY A 1 73 ? 17.540 -4.217 -12.461 1.00 64.12 73 GLY A C 1
ATOM 581 O O . GLY A 1 73 ? 16.453 -4.736 -12.196 1.00 64.12 73 GLY A O 1
ATOM 582 N N . SER A 1 74 ? 17.614 -2.968 -12.918 1.00 70.56 74 SER A N 1
ATOM 583 C CA . SER A 1 74 ? 16.440 -2.101 -12.981 1.00 70.56 74 SER A CA 1
ATOM 584 C C . SER A 1 74 ? 15.342 -2.613 -13.926 1.00 70.56 74 SER A C 1
ATOM 586 O O . SER A 1 74 ? 14.160 -2.418 -13.659 1.00 70.56 74 SER A O 1
ATOM 588 N N . ALA A 1 75 ? 15.697 -3.312 -15.006 1.00 74.44 75 ALA A N 1
ATOM 589 C CA . ALA A 1 75 ? 14.734 -3.775 -16.006 1.00 74.44 75 ALA A CA 1
ATOM 590 C C . ALA A 1 75 ? 13.766 -4.841 -15.459 1.00 74.44 75 ALA A C 1
ATOM 592 O O . ALA A 1 75 ? 12.558 -4.770 -15.695 1.00 74.44 75 ALA A O 1
ATOM 593 N N . GLU A 1 76 ? 14.272 -5.801 -14.685 1.00 75.00 76 GLU A N 1
ATOM 594 C CA . GLU A 1 76 ? 13.470 -6.864 -14.080 1.00 75.00 76 GLU A CA 1
ATOM 595 C C . GLU A 1 76 ? 12.487 -6.303 -13.050 1.00 75.00 76 GLU A C 1
ATOM 597 O O . GLU A 1 76 ? 11.333 -6.728 -13.002 1.00 75.00 76 GLU A O 1
ATOM 602 N N . THR A 1 77 ? 12.914 -5.296 -12.283 1.00 75.75 77 THR A N 1
ATOM 603 C CA . THR A 1 77 ? 12.042 -4.619 -11.315 1.00 75.75 77 THR A CA 1
ATOM 604 C C . THR A 1 77 ? 10.903 -3.870 -12.011 1.00 75.75 77 THR A C 1
ATOM 606 O O . THR A 1 77 ? 9.757 -3.988 -11.588 1.00 75.75 77 THR A O 1
ATOM 609 N N . ILE A 1 78 ? 11.169 -3.164 -13.120 1.00 80.12 78 ILE A N 1
ATOM 610 C CA . ILE A 1 78 ? 10.108 -2.496 -13.907 1.00 80.12 78 ILE A CA 1
ATOM 611 C C . ILE A 1 78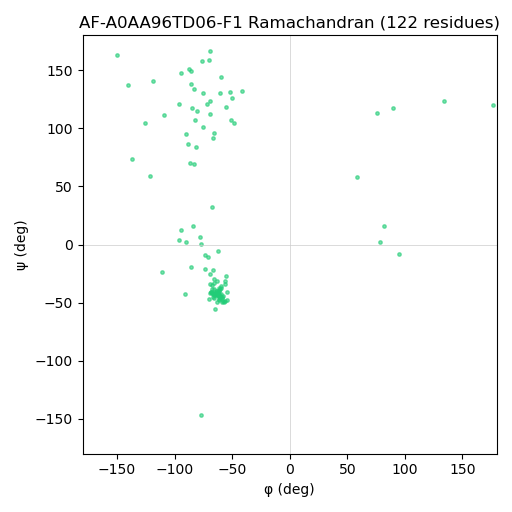 ? 9.087 -3.523 -14.390 1.00 80.12 78 ILE A C 1
ATOM 613 O O . ILE A 1 78 ? 7.882 -3.321 -14.245 1.00 80.12 78 ILE A O 1
ATOM 617 N N . LYS A 1 79 ? 9.564 -4.648 -14.932 1.00 83.25 79 LYS A N 1
ATOM 618 C CA . LYS A 1 79 ? 8.692 -5.723 -15.413 1.00 83.25 79 LYS A CA 1
ATO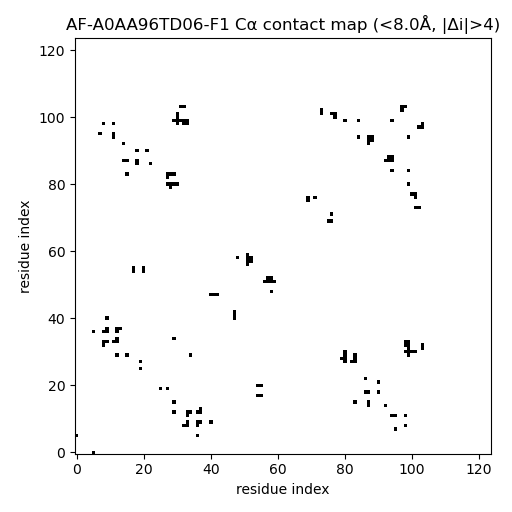M 619 C C . LYS A 1 79 ? 7.836 -6.309 -14.287 1.00 83.25 79 LYS A C 1
ATOM 621 O O . LYS A 1 79 ? 6.667 -6.600 -14.521 1.00 83.25 79 LYS A O 1
ATOM 626 N N . ALA A 1 80 ? 8.399 -6.460 -13.089 1.00 82.56 80 ALA A N 1
ATOM 627 C CA . ALA A 1 80 ? 7.685 -6.972 -11.922 1.00 82.56 80 ALA A CA 1
ATOM 628 C C . ALA A 1 80 ? 6.615 -6.000 -11.390 1.00 82.56 80 ALA A C 1
ATOM 630 O O . ALA A 1 80 ? 5.576 -6.453 -10.921 1.00 82.56 80 ALA A O 1
ATOM 631 N N . LEU A 1 81 ? 6.839 -4.684 -11.482 1.00 88.12 81 LEU A N 1
ATOM 632 C CA . LEU A 1 81 ? 5.890 -3.661 -11.016 1.00 88.12 81 LEU A CA 1
ATOM 633 C C . LEU A 1 81 ? 4.823 -3.288 -12.057 1.00 88.12 81 LEU A C 1
ATOM 635 O O . LEU A 1 81 ? 3.777 -2.746 -11.699 1.00 88.12 81 LEU A O 1
ATOM 639 N N . ALA A 1 82 ? 5.059 -3.580 -13.340 1.00 89.69 82 ALA A N 1
ATOM 640 C CA . ALA A 1 82 ? 4.155 -3.220 -14.431 1.00 89.69 82 ALA A CA 1
ATOM 641 C C . ALA A 1 82 ? 2.699 -3.705 -14.246 1.00 89.69 82 ALA A C 1
ATOM 643 O O . ALA A 1 82 ? 1.792 -2.918 -14.534 1.00 89.69 82 ALA A O 1
ATOM 644 N N . PRO A 1 83 ? 2.422 -4.931 -13.746 1.00 90.94 83 PRO A N 1
ATOM 645 C CA . PRO A 1 83 ? 1.053 -5.355 -13.449 1.00 90.94 83 PRO A CA 1
ATOM 646 C C . PRO A 1 83 ? 0.370 -4.460 -12.410 1.00 90.94 83 PRO A C 1
ATOM 648 O O . PRO A 1 83 ? -0.772 -4.060 -12.621 1.00 90.94 83 PRO A O 1
ATOM 651 N N . THR A 1 84 ? 1.078 -4.082 -11.341 1.00 92.31 84 THR A N 1
ATOM 652 C CA . THR A 1 84 ? 0.555 -3.191 -10.295 1.00 92.31 84 THR A CA 1
ATOM 653 C C . THR A 1 84 ? 0.228 -1.814 -10.840 1.00 92.31 84 THR A C 1
ATOM 655 O O . THR A 1 84 ? -0.885 -1.334 -10.646 1.00 92.31 84 THR A O 1
ATOM 658 N N . VAL A 1 85 ? 1.162 -1.198 -11.569 1.00 93.75 85 VAL A N 1
ATOM 659 C CA . VAL A 1 85 ? 0.953 0.129 -12.167 1.00 93.75 85 VAL A CA 1
ATOM 660 C C . VAL A 1 85 ? -0.257 0.106 -13.100 1.00 93.75 85 VAL A C 1
ATOM 662 O O . VAL A 1 85 ? -1.125 0.969 -13.010 1.00 93.75 85 VAL A O 1
ATOM 665 N N . LYS A 1 86 ? -0.371 -0.931 -13.940 1.00 94.69 86 LYS A N 1
ATOM 666 C CA . LYS A 1 86 ? -1.521 -1.109 -14.833 1.00 94.69 86 LYS A CA 1
ATOM 667 C C . LYS A 1 86 ? -2.835 -1.250 -14.060 1.00 94.69 86 LYS A C 1
ATOM 669 O O . LYS A 1 86 ? -3.823 -0.635 -14.453 1.00 94.69 86 LYS A O 1
ATOM 674 N N . ALA A 1 87 ? -2.859 -2.055 -12.997 1.00 94.19 87 ALA A N 1
ATOM 675 C CA . ALA A 1 87 ? -4.052 -2.257 -12.179 1.00 94.19 87 ALA A CA 1
ATOM 676 C C . ALA A 1 87 ? -4.478 -0.964 -11.467 1.00 94.19 87 ALA A C 1
ATOM 678 O O . ALA A 1 87 ? -5.655 -0.619 -11.496 1.00 94.19 87 ALA A O 1
ATOM 679 N N . MET A 1 88 ? -3.526 -0.203 -10.918 1.00 96.69 88 MET A N 1
ATOM 680 C CA . MET A 1 88 ? -3.800 1.085 -10.274 1.00 96.69 88 MET A CA 1
ATOM 681 C C . MET A 1 88 ? -4.399 2.096 -11.254 1.00 96.69 88 MET A C 1
ATOM 683 O O . MET A 1 88 ? -5.425 2.704 -10.954 1.00 96.69 88 MET A O 1
ATOM 687 N N . THR A 1 89 ? -3.817 2.226 -12.451 1.00 95.94 89 THR A N 1
ATOM 688 C CA . THR A 1 89 ? -4.368 3.094 -13.501 1.00 95.94 89 THR A CA 1
ATOM 689 C C . THR A 1 89 ? -5.756 2.628 -13.949 1.00 95.94 89 THR A C 1
ATOM 691 O O . THR A 1 89 ? -6.644 3.453 -14.139 1.00 95.94 89 THR A O 1
ATOM 694 N N . ALA A 1 90 ? -5.985 1.315 -14.079 1.00 94.56 90 ALA A N 1
ATOM 695 C CA . ALA A 1 90 ? -7.298 0.767 -14.433 1.00 94.56 90 ALA A CA 1
ATOM 696 C C . ALA A 1 90 ? -8.363 1.005 -13.345 1.00 94.56 90 ALA A C 1
ATOM 698 O O . ALA A 1 90 ? -9.536 1.168 -13.672 1.00 94.56 90 ALA A O 1
ATOM 699 N N . SER A 1 91 ? -7.956 1.074 -12.074 1.00 92.94 91 SER A N 1
ATOM 700 C CA . SER A 1 91 ? -8.807 1.491 -10.951 1.00 92.94 91 SER A CA 1
ATOM 701 C C . SER A 1 91 ? -9.021 3.010 -10.868 1.00 92.94 91 SER A C 1
ATOM 703 O O . SER A 1 91 ? -9.721 3.474 -9.972 1.00 92.94 91 SER A O 1
ATOM 705 N N . GLY A 1 92 ? -8.443 3.793 -11.788 1.00 96.06 92 GLY A N 1
ATOM 706 C CA . GLY A 1 92 ? -8.592 5.248 -11.843 1.00 96.06 92 GLY A CA 1
ATOM 707 C C . GLY A 1 92 ? -7.671 6.021 -10.896 1.00 96.06 92 GLY A C 1
ATOM 708 O O . GLY A 1 92 ? -7.919 7.199 -10.646 1.00 96.06 92 GLY A O 1
ATOM 709 N N . PHE A 1 93 ? -6.625 5.388 -10.355 1.00 96.38 93 PHE A N 1
ATOM 710 C CA . PHE A 1 93 ? -5.639 6.073 -9.521 1.00 96.38 93 PHE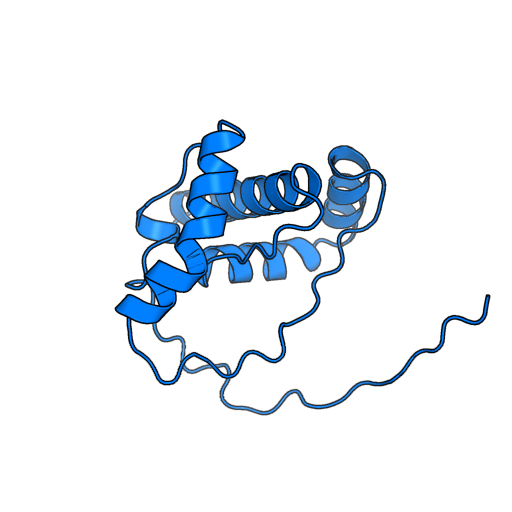 A CA 1
ATOM 711 C C . PHE A 1 93 ? -4.532 6.717 -10.359 1.00 96.38 93 PHE A C 1
ATOM 713 O O . PHE A 1 93 ? -3.973 6.096 -11.267 1.00 96.38 93 PHE A O 1
ATOM 720 N N . GLU A 1 94 ? -4.156 7.938 -9.980 1.00 95.25 94 GLU A N 1
ATOM 721 C CA . GLU A 1 94 ? -2.961 8.610 -10.487 1.00 95.25 94 GLU A CA 1
ATOM 722 C C . GLU A 1 94 ? -1.700 7.954 -9.906 1.00 95.25 94 GLU A C 1
ATOM 724 O O . GLU A 1 94 ? -1.505 7.896 -8.686 1.00 95.25 94 GLU A O 1
ATOM 729 N N . VAL A 1 95 ? -0.834 7.450 -10.788 1.00 94.56 95 VAL A N 1
ATOM 730 C CA . VAL A 1 95 ? 0.394 6.741 -10.408 1.00 94.56 95 VAL A CA 1
ATOM 731 C C . VAL A 1 95 ? 1.576 7.703 -10.434 1.00 94.56 95 VAL A C 1
ATOM 733 O O . VAL A 1 95 ? 1.928 8.265 -11.470 1.00 94.56 95 VAL A O 1
ATOM 736 N N . ASP A 1 96 ? 2.238 7.847 -9.290 1.00 94.38 96 ASP A N 1
ATOM 737 C CA . ASP A 1 96 ? 3.425 8.689 -9.166 1.00 94.38 96 ASP A CA 1
ATOM 738 C C . ASP A 1 96 ? 4.656 8.010 -9.789 1.00 94.38 96 ASP A C 1
ATOM 740 O O . ASP A 1 96 ? 5.280 7.128 -9.194 1.00 94.38 96 ASP A O 1
ATOM 744 N N . ALA A 1 97 ? 5.027 8.428 -10.999 1.00 89.88 97 ALA A N 1
ATOM 745 C CA . ALA A 1 97 ? 6.116 7.808 -11.748 1.00 89.88 97 ALA A CA 1
ATOM 746 C C . ALA A 1 97 ? 7.453 7.775 -10.983 1.00 89.88 97 ALA A C 1
ATOM 748 O O . ALA A 1 97 ? 8.222 6.831 -11.152 1.00 89.88 97 ALA A O 1
ATOM 749 N N . GLU A 1 98 ? 7.735 8.760 -10.124 1.00 88.88 98 GLU A N 1
ATOM 750 C CA . GLU A 1 98 ? 8.971 8.792 -9.339 1.00 88.88 98 GLU A CA 1
ATOM 751 C C . GLU A 1 98 ? 8.960 7.697 -8.267 1.00 88.88 98 GLU A C 1
ATOM 753 O O . GLU A 1 98 ? 9.923 6.931 -8.145 1.00 88.88 98 GLU A O 1
ATOM 758 N N . LEU A 1 99 ? 7.852 7.582 -7.528 1.00 89.81 99 LEU A N 1
ATOM 759 C CA . LEU A 1 99 ? 7.693 6.599 -6.455 1.00 89.81 99 LEU A CA 1
ATOM 760 C C . LEU A 1 99 ? 7.600 5.163 -6.977 1.00 89.81 99 LEU A C 1
ATOM 762 O O . LEU A 1 99 ? 7.977 4.236 -6.260 1.00 89.81 99 LEU A O 1
ATOM 766 N N . TRP A 1 100 ? 7.153 4.972 -8.218 1.00 88.69 100 TRP A N 1
ATOM 767 C CA . TRP A 1 100 ? 7.083 3.667 -8.883 1.00 88.69 100 TRP A CA 1
ATOM 768 C C . TRP A 1 100 ? 8.292 3.362 -9.785 1.00 88.69 100 TRP A C 1
ATOM 770 O O . TRP A 1 100 ? 8.343 2.299 -10.406 1.00 88.69 100 TRP A O 1
ATOM 780 N N . SER A 1 101 ? 9.300 4.244 -9.825 1.00 78.19 101 SER A N 1
ATOM 781 C CA . SER A 1 101 ? 10.550 4.026 -10.564 1.00 78.19 101 SER A CA 1
ATOM 782 C C . SER A 1 101 ? 11.617 3.286 -9.748 1.00 78.19 101 SER A C 1
ATOM 784 O O . SER A 1 101 ? 11.735 3.430 -8.530 1.00 78.19 101 SER A O 1
ATOM 786 N N . VAL A 1 102 ? 12.484 2.549 -10.447 1.00 62.03 102 VAL A N 1
ATOM 787 C CA . VAL A 1 102 ? 13.594 1.773 -9.853 1.00 62.03 102 VAL A CA 1
ATOM 788 C C . VAL A 1 102 ? 14.764 2.623 -9.365 1.00 62.03 102 VAL A C 1
ATOM 790 O O . VAL A 1 102 ? 15.673 2.117 -8.713 1.00 62.03 102 VAL A O 1
ATOM 793 N N . ALA A 1 103 ? 14.767 3.918 -9.681 1.00 49.59 103 ALA A N 1
ATOM 794 C CA . ALA A 1 103 ? 15.838 4.830 -9.293 1.00 49.59 103 ALA A CA 1
ATOM 795 C C . ALA A 1 103 ? 15.836 5.140 -7.784 1.00 49.59 103 ALA A C 1
ATOM 797 O O . ALA A 1 103 ? 16.798 5.702 -7.260 1.00 49.59 103 ALA A O 1
ATOM 798 N N . SER A 1 104 ? 14.784 4.752 -7.059 1.00 43.97 104 SER A N 1
ATOM 799 C CA . SER A 1 104 ? 14.623 5.049 -5.640 1.00 43.97 104 SER A CA 1
ATOM 800 C C . SER A 1 104 ? 15.369 4.064 -4.720 1.00 43.97 104 SER A C 1
ATOM 802 O O . SER A 1 104 ? 14.785 3.301 -3.957 1.00 43.97 104 SER A O 1
ATOM 804 N N . GLY A 1 105 ? 16.701 4.163 -4.772 1.00 38.66 105 GLY A N 1
ATOM 805 C CA . GLY A 1 105 ? 17.593 4.080 -3.611 1.00 38.66 105 GLY A CA 1
ATOM 806 C C . GLY A 1 105 ? 17.857 2.696 -3.016 1.00 38.66 105 GLY A C 1
ATOM 807 O O . GLY A 1 105 ? 17.011 2.094 -2.358 1.00 38.66 105 GLY A O 1
ATOM 808 N N . GLN A 1 106 ? 19.102 2.237 -3.141 1.00 38.28 106 GLN A N 1
ATOM 809 C CA . GLN A 1 106 ? 19.681 1.161 -2.336 1.00 38.28 106 GLN A CA 1
ATOM 810 C C . GLN A 1 106 ? 19.805 1.628 -0.876 1.00 38.28 106 GLN A C 1
ATOM 812 O O . GLN A 1 106 ? 20.804 2.224 -0.491 1.00 38.28 106 GLN A O 1
ATOM 817 N N . CYS A 1 107 ? 18.797 1.374 -0.040 1.00 36.62 107 CYS A N 1
ATOM 818 C CA . CYS A 1 107 ? 18.990 1.434 1.406 1.00 36.62 107 CYS A CA 1
ATOM 819 C C . CYS A 1 107 ? 19.651 0.120 1.852 1.00 36.62 107 CYS A C 1
ATOM 821 O O . CYS A 1 107 ? 19.075 -0.960 1.696 1.00 36.62 107 CYS A O 1
ATOM 823 N N . SER A 1 108 ? 20.883 0.233 2.345 1.00 40.66 108 SER A N 1
ATOM 824 C CA . SER A 1 108 ? 21.792 -0.836 2.778 1.00 40.66 108 SER A CA 1
ATOM 825 C C . SER A 1 108 ? 21.467 -1.419 4.162 1.00 40.66 108 SER A C 1
ATOM 827 O O . SER A 1 108 ? 22.216 -2.242 4.677 1.00 40.66 108 SER A O 1
ATOM 829 N N . GLN A 1 109 ? 20.353 -1.016 4.775 1.00 37.38 109 GLN A N 1
ATOM 830 C CA . GLN A 1 109 ? 20.045 -1.309 6.180 1.00 37.38 109 GLN A CA 1
ATOM 831 C C . GLN A 1 109 ? 19.267 -2.618 6.418 1.00 37.38 109 GLN A C 1
ATOM 833 O O . GLN A 1 109 ? 18.985 -2.949 7.561 1.00 37.38 109 GLN A O 1
ATOM 838 N N . CYS A 1 110 ? 18.961 -3.416 5.388 1.00 43.50 110 CYS A N 1
ATOM 839 C CA . CYS A 1 110 ? 18.294 -4.720 5.573 1.00 43.50 110 CYS A CA 1
ATOM 840 C C . CYS A 1 110 ? 19.273 -5.911 5.661 1.00 43.50 110 CYS A C 1
ATOM 842 O O . CYS A 1 110 ? 18.854 -7.060 5.584 1.00 43.50 110 CYS A O 1
ATOM 844 N N . PHE A 1 111 ? 20.579 -5.665 5.829 1.00 36.41 111 PHE A N 1
ATOM 845 C CA . PHE A 1 111 ? 21.625 -6.702 5.794 1.00 36.41 111 PHE A CA 1
ATOM 846 C C . PHE A 1 111 ? 21.853 -7.460 7.123 1.00 36.41 111 PHE A C 1
ATOM 848 O O . PHE A 1 111 ? 22.878 -8.121 7.288 1.00 36.41 111 PHE A O 1
ATOM 855 N N . GLN A 1 112 ? 20.930 -7.383 8.087 1.00 33.41 112 GLN A N 1
ATOM 856 C CA . GLN A 1 112 ? 21.063 -8.058 9.387 1.00 33.41 112 GLN A CA 1
ATOM 857 C C . GLN A 1 112 ? 19.743 -8.718 9.825 1.00 33.41 112 GLN A C 1
ATOM 859 O O . GLN A 1 112 ? 19.063 -8.256 10.731 1.00 33.41 112 GLN A O 1
ATOM 864 N N . GLY A 1 113 ? 19.399 -9.827 9.166 1.00 37.22 113 GLY A N 1
ATOM 865 C CA . GLY A 1 113 ? 18.956 -11.040 9.863 1.00 37.22 113 GLY A CA 1
ATOM 866 C C . GLY A 1 113 ? 17.739 -10.977 10.793 1.00 37.22 113 GLY A C 1
ATOM 867 O O . GLY A 1 113 ? 17.843 -11.433 11.928 1.00 37.22 113 GLY A O 1
ATOM 868 N N . CYS A 1 114 ? 16.566 -10.574 10.303 1.00 34.88 114 CYS A N 1
ATOM 869 C CA . CYS A 1 114 ? 15.310 -11.005 10.928 1.00 34.88 114 CYS A CA 1
ATOM 870 C C . CYS A 1 114 ? 14.862 -12.314 10.268 1.00 34.88 114 CYS A C 1
ATOM 872 O O . CYS A 1 114 ? 14.259 -12.308 9.199 1.00 34.88 114 CYS A O 1
ATOM 874 N N . THR A 1 115 ? 15.215 -13.442 10.885 1.00 39.84 115 THR A N 1
ATOM 875 C CA . THR A 1 115 ? 14.747 -14.776 10.486 1.00 39.84 115 THR A CA 1
ATOM 876 C C . THR A 1 115 ? 13.972 -15.407 11.635 1.00 39.84 115 THR A C 1
ATOM 878 O O . THR A 1 115 ? 14.388 -15.304 12.786 1.00 39.84 115 THR A O 1
ATOM 881 N N . ASN A 1 116 ? 12.897 -16.101 11.257 1.00 31.31 116 ASN A N 1
ATOM 882 C CA . ASN A 1 116 ? 12.013 -16.960 12.048 1.00 31.31 116 ASN A CA 1
ATOM 883 C C . ASN A 1 116 ? 10.788 -16.307 12.718 1.00 31.31 116 ASN A C 1
ATOM 885 O O . ASN A 1 116 ? 10.922 -15.462 13.596 1.00 31.31 116 ASN A O 1
ATOM 889 N N . CYS A 1 117 ? 9.613 -16.781 12.288 1.00 37.19 117 CYS A N 1
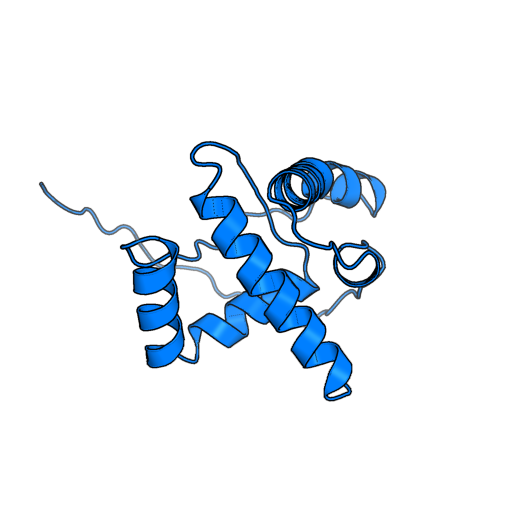ATOM 890 C CA . CYS A 1 117 ? 8.445 -17.261 13.051 1.00 37.19 117 CYS A CA 1
ATOM 891 C C . CYS A 1 117 ? 7.390 -17.584 11.973 1.00 37.19 117 CYS A C 1
ATOM 893 O O . CYS A 1 117 ? 7.071 -16.715 11.174 1.00 37.19 117 CYS A O 1
ATOM 895 N N . GLY A 1 118 ? 6.851 -18.783 11.779 1.00 31.98 118 GLY A N 1
ATOM 896 C CA . GLY A 1 118 ? 6.543 -19.880 12.689 1.00 31.98 118 GLY A CA 1
ATOM 897 C C . GLY A 1 118 ? 5.124 -20.313 12.300 1.00 31.98 118 GLY A C 1
ATOM 898 O O . GLY A 1 118 ? 4.241 -19.464 12.216 1.00 31.98 118 GLY A O 1
ATOM 899 N N . GLN A 1 119 ? 4.928 -21.588 11.961 1.00 41.56 119 GLN A N 1
ATOM 900 C CA . GLN A 1 119 ? 3.621 -22.144 11.610 1.00 41.56 119 GLN A CA 1
ATOM 901 C C . GLN A 1 119 ? 2.582 -21.819 12.692 1.00 41.56 119 GLN A C 1
ATOM 903 O O . GLN A 1 119 ? 2.832 -22.052 13.873 1.00 41.56 119 GLN A O 1
ATOM 908 N N . GLY A 1 120 ? 1.426 -21.317 12.269 1.00 34.03 120 GLY A N 1
ATOM 909 C CA . GLY A 1 120 ? 0.196 -21.333 13.045 1.00 34.03 120 GLY A CA 1
ATOM 910 C C . GLY A 1 120 ? -0.867 -21.991 12.183 1.00 34.03 120 GLY A C 1
ATOM 911 O O . GLY A 1 120 ? -1.310 -21.407 11.200 1.00 34.03 120 GLY A O 1
ATOM 912 N N . ASP A 1 121 ? -1.181 -23.233 12.510 1.00 44.34 121 ASP A N 1
ATOM 913 C CA . ASP A 1 121 ? -2.337 -23.972 12.038 1.00 44.34 121 ASP A CA 1
ATOM 914 C C . ASP A 1 121 ? -3.611 -23.368 12.647 1.00 44.34 121 ASP A C 1
ATOM 916 O O . ASP A 1 121 ? -3.859 -23.461 13.846 1.00 44.34 121 ASP A O 1
ATOM 920 N N . ASP A 1 122 ? -4.465 -22.747 11.838 1.00 44.00 122 ASP A N 1
ATOM 921 C CA . ASP A 1 122 ? -5.809 -22.395 12.279 1.00 44.00 122 ASP A CA 1
ATOM 922 C C . ASP A 1 122 ? -6.758 -23.561 12.007 1.00 44.00 122 ASP A C 1
ATOM 924 O O . ASP A 1 122 ? -7.428 -23.661 10.983 1.00 44.00 122 ASP A O 1
ATOM 928 N N . GLY A 1 123 ? -6.805 -24.473 12.981 1.00 43.06 123 GLY A N 1
ATOM 929 C CA . GLY A 1 123 ? -7.802 -25.531 13.046 1.00 43.06 123 GLY A CA 1
ATOM 930 C C . GLY A 1 123 ? -9.228 -24.989 12.912 1.00 43.06 123 GLY A C 1
ATOM 931 O O . GLY A 1 123 ? -9.790 -24.431 13.860 1.00 43.06 123 GLY A O 1
ATOM 932 N N . ARG A 1 124 ? -9.826 -25.237 11.746 1.00 36.31 124 ARG A N 1
ATOM 933 C CA . ARG A 1 124 ? -11.268 -25.315 11.515 1.00 36.31 124 ARG A CA 1
ATOM 934 C C . ARG A 1 124 ? -11.585 -26.409 10.503 1.00 36.31 124 ARG A C 1
ATOM 936 O O . ARG A 1 124 ? -10.863 -26.504 9.490 1.00 36.31 124 ARG A O 1
#

Foldseek 3Di:
DPPVLLVVLLLQLLLLVLLCLVDPPDPADFFPSNVVSVVVVVVVVVNQQVSCCVRRVGRDDDDPDPDPPPPDAQVVLLVRNVVSVVSSVVVVHDDDCVRSGRVPDDPVPPPDDPDDDDDDDPDD

pLDDT: mean 78.01, std 22.34, range [31.31, 98.31]

Sequence (124 aa):
MTGDEAARIVTQAVAFLKTCVDHPGQHLRPSRKVDLGWHQFILNTVDYAEFCQRVAGYFIHHVPDEFTSPRGGSAETIKALAPTVKAMTASGFEVDAELWSVASGQCSQCFQGCTNCGQGDDGR

Mean predicted aligned error: 9.84 Å

Secondary structure (DSSP, 8-state):
--HHHHHHHHHHHHHHHHHHHHSTT------HHHHHHHHHHHTSHHHHHHHHHHHTSS------------SS-HHHHHHHHHHHHHHHHHTTPPP-TTTTSTTS---GGG-S------------

Nearest PDB structures (foldseek):
  8iwh-assembly1_9  TM=3.236E-01  e=3.821E+00  Thalassiosira pseudonana
  5gou-assembly1_G  TM=3.167E-01  e=5.777E+00  Homo sapiens

Radius of gyration: 15.37 Å; Cα contacts (8 Å, |Δi|>4): 89; chains: 1; bounding box: 36×42×31 Å

Solvent-accessible surface area (backbone atoms only — not comparable to full-atom values): 7864 Å² total; per-residue (Å²): 129,57,78,68,53,52,53,52,28,46,53,51,24,53,49,49,55,52,36,54,60,75,41,75,89,61,93,63,52,73,38,70,56,24,42,54,32,42,57,60,43,56,73,44,50,68,65,37,49,51,48,22,42,74,75,66,69,43,79,77,80,85,72,84,70,91,67,70,69,68,97,54,62,63,68,55,53,52,63,64,35,45,63,29,55,51,48,31,47,74,72,70,45,88,77,58,65,70,57,68,37,79,83,66,67,92,75,81,81,77,82,73,81,91,75,91,86,77,94,77,86,81,91,124